Protein AF-A0A0B6Y299-F1 (afdb_monomer)

InterPro domains:
  IPR011333 SKP1/BTB/POZ domain superfamily [G3DSA:3.30.710.10] (1-92)

Sequence (118 aa):
QEYLYTGESPCLSGVDCLILIEVANRLCLPRLVNMVEASVITEMQANENKDEMLQDALFLLEPSELYNATHLTRFCEYILSINYYEVAKKHQSLFRALTQAKQDLIEKKRWPPLWYMK

Nearest PDB structures (foldseek):
  3qxl-assembly2_B  TM=4.365E-01  e=1.483E+00  Homo sapiens
  3qxl-assembly1_A  TM=3.789E-01  e=1.034E+00  Homo sapiens
  6axg-assembly6_K  TM=4.580E-01  e=4.860E+00  Homo sapiens
  6axg-assembly1_A  TM=3.990E-01  e=6.290E+00  Homo sapiens

Mean predicted aligned error: 7.37 Å

Foldseek 3Di:
DCCPPPVDQDPCPPPDLLVQLQVCVVVVNVVNLVVSLVVVLVVLVPDPDLVVSLVCLLVVLVSCVVSVSVSSNVSSLVSCQACVVCCVPPVVVSLVVDDPVSNVSSVVSHPPDPVVVD

Organism: NCBI:txid1028688

Radius of gyration: 15.92 Å; Cα contacts (8 Å, |Δi|>4): 102; chains: 1; bounding box: 42×23×44 Å

pLDDT: mean 81.26, std 8.72, range [46.59, 90.25]

Solvent-accessible surface area (backbone atoms only — not comparable to full-atom values): 6781 Å² total; per-residue (Å²): 125,61,46,91,80,69,71,47,81,62,84,64,82,91,54,63,63,67,61,51,33,41,52,25,56,76,68,69,35,67,70,58,34,55,50,53,38,50,50,53,51,50,53,49,67,66,46,85,51,63,72,56,42,51,50,51,31,62,65,44,38,60,58,26,53,76,50,69,33,64,68,47,28,53,50,29,51,50,54,49,9,57,42,34,66,58,43,61,70,76,38,40,70,64,57,66,69,46,58,67,73,54,49,56,50,38,63,73,57,32,40,81,45,80,81,71,76,113

Structure (mmCIF, N/CA/C/O backbone):
data_AF-A0A0B6Y299-F1
#
_entry.id   AF-A0A0B6Y299-F1
#
loop_
_atom_site.group_PDB
_atom_site.id
_atom_site.type_symbol
_atom_site.label_atom_id
_atom_site.label_alt_id
_atom_site.label_comp_id
_atom_site.label_asym_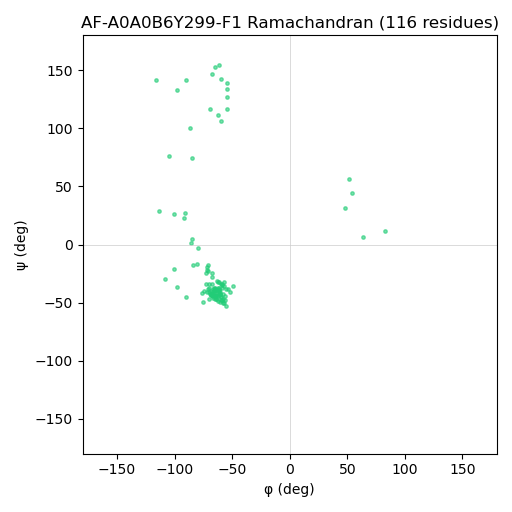id
_atom_site.label_entity_id
_atom_site.label_seq_id
_atom_site.pdbx_PDB_ins_code
_atom_site.Cartn_x
_atom_site.Cartn_y
_atom_site.Cartn_z
_atom_site.occupancy
_atom_site.B_iso_or_equiv
_atom_site.auth_seq_id
_atom_site.auth_comp_id
_atom_site.auth_asym_id
_atom_site.auth_atom_id
_atom_site.pdbx_PDB_model_num
ATOM 1 N N . GLN A 1 1 ? 20.370 8.974 -13.174 1.00 46.59 1 GLN A N 1
ATOM 2 C CA . GLN A 1 1 ? 21.208 8.408 -14.247 1.00 46.59 1 GLN A CA 1
ATOM 3 C C . GLN A 1 1 ? 21.296 6.898 -14.039 1.00 46.59 1 GLN A C 1
ATOM 5 O O . GLN A 1 1 ? 21.646 6.469 -12.955 1.00 46.59 1 GLN A O 1
ATOM 10 N N . GLU A 1 2 ? 20.845 6.148 -15.050 1.00 64.69 2 GLU A N 1
ATOM 11 C CA . GLU A 1 2 ? 21.216 4.770 -15.438 1.00 64.69 2 GLU A CA 1
ATOM 12 C C . GLU A 1 2 ? 21.202 3.597 -14.427 1.00 64.69 2 GLU A C 1
ATOM 14 O O . GLU A 1 2 ? 22.155 2.826 -14.366 1.00 64.69 2 GLU A O 1
ATOM 19 N N . TYR A 1 3 ? 20.059 3.330 -13.774 1.00 61.59 3 TYR A N 1
ATOM 20 C CA . TYR A 1 3 ? 19.818 2.064 -13.038 1.00 61.59 3 TYR A CA 1
ATOM 21 C C . TYR A 1 3 ? 20.152 0.802 -13.864 1.00 61.59 3 TYR A C 1
ATOM 23 O O . TYR A 1 3 ? 20.654 -0.182 -13.330 1.00 61.59 3 TYR A O 1
ATOM 31 N N . LEU A 1 4 ? 19.902 0.836 -15.179 1.00 63.06 4 LEU A N 1
ATOM 32 C CA . LEU A 1 4 ? 20.139 -0.293 -16.087 1.00 63.06 4 LEU A CA 1
ATOM 33 C C . LEU A 1 4 ? 21.622 -0.642 -16.270 1.00 63.06 4 LEU A C 1
ATOM 35 O O . LEU A 1 4 ? 21.926 -1.785 -16.599 1.00 63.06 4 LEU A O 1
ATOM 39 N N . TYR A 1 5 ? 22.527 0.316 -16.060 1.00 64.75 5 TYR A N 1
ATOM 40 C CA . TYR A 1 5 ? 23.958 0.120 -16.295 1.00 64.75 5 TYR A CA 1
ATOM 41 C C . TYR A 1 5 ? 24.766 0.039 -14.999 1.00 64.75 5 TYR A C 1
ATOM 43 O O . TYR A 1 5 ? 25.770 -0.667 -14.962 1.00 64.75 5 TYR A O 1
ATOM 51 N N . THR A 1 6 ? 24.327 0.704 -13.927 1.00 67.00 6 THR A N 1
ATOM 52 C CA . THR A 1 6 ? 25.031 0.690 -12.634 1.00 67.00 6 THR A CA 1
ATOM 53 C C . THR A 1 6 ? 24.410 -0.260 -11.615 1.00 67.00 6 THR A C 1
ATOM 55 O O . THR A 1 6 ? 25.082 -0.663 -10.670 1.00 67.00 6 THR A O 1
ATOM 58 N N . GLY A 1 7 ? 23.137 -0.638 -11.774 1.00 62.16 7 GLY A N 1
ATOM 59 C CA . GLY A 1 7 ? 22.399 -1.405 -10.765 1.00 62.16 7 GLY A CA 1
ATOM 60 C C . GLY A 1 7 ? 22.205 -0.661 -9.436 1.00 62.16 7 GLY A C 1
ATOM 61 O O . GLY A 1 7 ? 21.704 -1.252 -8.476 1.00 62.16 7 GLY A O 1
ATOM 62 N N . GLU A 1 8 ? 22.594 0.616 -9.371 1.00 60.88 8 GLU A N 1
ATOM 63 C CA . GLU A 1 8 ? 22.465 1.460 -8.188 1.00 60.88 8 GLU A CA 1
ATOM 64 C C . GLU A 1 8 ? 21.124 2.189 -8.190 1.00 60.88 8 GLU A C 1
ATOM 66 O O . GLU A 1 8 ? 20.630 2.628 -9.232 1.00 60.88 8 GLU A O 1
ATOM 71 N N . SER A 1 9 ? 20.518 2.308 -7.006 1.00 59.16 9 SER A N 1
ATOM 72 C CA . SER A 1 9 ? 19.279 3.062 -6.815 1.00 59.16 9 SER A CA 1
ATOM 73 C C . SER A 1 9 ? 19.445 4.490 -7.334 1.00 59.16 9 SER A C 1
ATOM 75 O O . SER A 1 9 ? 20.359 5.180 -6.873 1.00 59.16 9 SER A O 1
ATOM 77 N N . PRO A 1 10 ? 18.560 4.991 -8.214 1.00 63.25 10 PRO A N 1
ATOM 78 C CA . PRO A 1 10 ? 18.491 6.429 -8.419 1.00 63.25 10 PRO A CA 1
ATOM 79 C C . PRO A 1 10 ? 18.143 7.094 -7.081 1.00 63.25 10 PRO A C 1
ATOM 81 O O . PRO A 1 10 ? 17.347 6.549 -6.316 1.00 63.25 10 PRO A O 1
ATOM 84 N N . CYS A 1 11 ? 18.721 8.263 -6.792 1.00 59.66 11 CYS A N 1
ATOM 85 C CA . CYS A 1 11 ? 18.237 9.092 -5.692 1.00 59.66 11 CYS A CA 1
ATOM 86 C C . CYS A 1 11 ? 16.739 9.342 -5.908 1.00 59.66 11 CYS A C 1
ATOM 88 O O . CYS A 1 11 ? 16.353 9.936 -6.913 1.00 59.66 11 CYS A O 1
ATOM 90 N N . LEU A 1 12 ? 15.910 8.852 -4.985 1.00 65.19 12 LEU A N 1
ATOM 91 C CA . LEU A 1 12 ? 14.449 8.921 -5.076 1.00 65.19 12 LEU A CA 1
ATOM 92 C C . LEU A 1 12 ? 13.897 10.296 -4.660 1.00 65.19 12 LEU A C 1
ATOM 94 O O . LEU A 1 12 ? 12.701 10.542 -4.775 1.00 65.19 12 LEU A O 1
ATOM 98 N N . SER A 1 13 ? 14.767 11.216 -4.224 1.00 58.56 13 SER A N 1
ATOM 99 C CA . SER A 1 13 ? 14.378 12.554 -3.778 1.00 58.56 13 SER A CA 1
ATOM 100 C C . SER A 1 13 ? 13.725 13.351 -4.913 1.00 58.56 13 SER A C 1
ATOM 102 O O . SER A 1 13 ? 14.401 13.746 -5.866 1.00 58.56 13 SER A O 1
ATOM 104 N N . GLY A 1 14 ? 12.424 13.617 -4.788 1.00 61.44 14 GLY A N 1
ATOM 105 C CA . GLY A 1 14 ? 11.664 14.458 -5.720 1.00 61.44 14 GLY A CA 1
ATOM 106 C C . GLY A 1 14 ? 11.164 13.753 -6.984 1.00 61.44 14 GLY A C 1
ATOM 107 O O . GLY A 1 14 ? 10.724 14.432 -7.909 1.00 61.44 14 GLY A O 1
ATOM 108 N N . VAL A 1 15 ? 11.228 12.419 -7.048 1.00 70.25 15 VAL A N 1
ATOM 109 C CA . VAL A 1 15 ? 10.625 11.638 -8.138 1.00 70.25 15 VAL A CA 1
ATOM 110 C C . VAL A 1 15 ? 9.263 11.117 -7.686 1.00 70.25 15 VAL A C 1
ATOM 112 O O . VAL A 1 15 ? 9.153 10.541 -6.605 1.00 70.25 15 VAL A O 1
ATOM 115 N N . ASP A 1 16 ? 8.236 11.264 -8.526 1.00 78.81 16 ASP A N 1
ATOM 116 C CA . ASP A 1 16 ? 6.930 10.649 -8.280 1.00 78.81 16 ASP A CA 1
ATOM 117 C C . ASP A 1 16 ? 7.076 9.126 -8.193 1.00 78.81 16 ASP A C 1
ATOM 119 O O . ASP A 1 16 ? 7.268 8.429 -9.197 1.00 78.81 16 ASP A O 1
ATOM 123 N N . CYS A 1 17 ? 6.968 8.600 -6.973 1.00 80.81 17 CYS A N 1
ATOM 124 C CA . CYS A 1 17 ? 7.188 7.186 -6.681 1.00 80.81 17 CYS A CA 1
ATOM 125 C C . CYS A 1 17 ? 6.226 6.286 -7.468 1.00 80.81 17 CYS A C 1
ATOM 127 O O . CYS A 1 17 ? 6.616 5.217 -7.928 1.00 80.81 17 CYS A O 1
ATOM 129 N N . LEU A 1 18 ? 4.995 6.751 -7.699 1.00 81.56 18 LEU A N 1
ATOM 130 C CA . LEU A 1 18 ? 3.994 6.041 -8.496 1.00 81.56 18 LEU A CA 1
ATOM 131 C C . LEU A 1 18 ? 4.404 5.906 -9.968 1.00 81.56 18 LEU A C 1
ATOM 133 O O . LEU A 1 18 ? 4.310 4.816 -10.527 1.00 81.56 18 LEU A O 1
ATOM 137 N N . ILE A 1 19 ? 4.912 6.982 -10.579 1.00 83.56 19 ILE A N 1
ATOM 138 C CA . ILE A 1 19 ? 5.386 6.963 -11.973 1.00 83.56 19 ILE A CA 1
ATOM 139 C C . ILE A 1 19 ? 6.608 6.049 -12.089 1.00 83.56 19 ILE A C 1
ATOM 141 O O . ILE A 1 19 ? 6.738 5.280 -13.042 1.00 83.56 19 ILE A O 1
ATOM 145 N N . LEU A 1 20 ? 7.501 6.086 -11.097 1.00 83.56 20 LEU A N 1
ATOM 146 C CA . LEU A 1 20 ? 8.678 5.227 -11.087 1.00 83.56 20 LEU A CA 1
ATOM 147 C C . LEU A 1 20 ? 8.312 3.740 -10.961 1.00 83.56 20 LEU A C 1
ATOM 149 O O . LEU A 1 20 ? 8.880 2.920 -11.682 1.00 83.56 20 LEU A O 1
ATOM 153 N N . ILE A 1 21 ? 7.347 3.394 -10.101 1.00 85.69 21 ILE A N 1
ATOM 154 C CA . ILE A 1 21 ? 6.809 2.029 -9.982 1.00 85.69 21 ILE A CA 1
ATOM 155 C C . ILE A 1 21 ? 6.159 1.595 -11.300 1.00 85.69 21 ILE A C 1
ATOM 157 O O . ILE A 1 21 ? 6.414 0.486 -11.772 1.00 85.69 21 ILE A O 1
ATOM 161 N N . GLU A 1 22 ? 5.364 2.463 -11.930 1.00 85.81 22 GLU A N 1
ATOM 162 C CA . GLU A 1 22 ? 4.729 2.173 -13.216 1.00 85.81 22 GLU A CA 1
ATOM 163 C C . GLU A 1 22 ? 5.769 1.833 -14.294 1.00 85.81 22 GLU A C 1
ATOM 165 O O . GLU A 1 22 ? 5.667 0.802 -14.967 1.00 85.81 22 GLU A O 1
ATOM 170 N N . VAL A 1 23 ? 6.799 2.670 -14.446 1.00 85.44 23 VAL A N 1
ATOM 171 C CA . VAL A 1 23 ? 7.877 2.445 -15.417 1.00 85.44 23 VAL A CA 1
ATOM 172 C C . VAL A 1 23 ? 8.656 1.173 -15.081 1.00 85.44 23 VAL A C 1
ATOM 174 O O . VAL A 1 23 ? 8.924 0.367 -15.973 1.00 85.44 23 VAL A O 1
ATOM 177 N N . ALA A 1 24 ? 8.985 0.954 -13.807 1.00 85.06 24 ALA A N 1
ATOM 178 C CA . ALA A 1 24 ? 9.713 -0.230 -13.365 1.00 85.06 24 ALA A CA 1
ATOM 179 C C . ALA A 1 24 ? 8.941 -1.528 -13.658 1.00 85.06 24 ALA A C 1
ATOM 181 O O . ALA A 1 24 ? 9.540 -2.506 -14.109 1.00 85.06 24 ALA A O 1
ATOM 182 N N . ASN A 1 25 ? 7.618 -1.527 -13.487 1.00 86.12 25 ASN A N 1
ATOM 183 C CA . ASN A 1 25 ? 6.770 -2.658 -13.851 1.00 86.12 25 ASN A CA 1
ATOM 184 C C . ASN A 1 25 ? 6.700 -2.896 -15.353 1.00 86.12 25 ASN A C 1
ATOM 186 O O . ASN A 1 25 ? 6.810 -4.040 -15.787 1.00 86.12 25 ASN A O 1
ATOM 190 N N . ARG A 1 26 ? 6.556 -1.837 -16.158 1.00 87.19 26 ARG A N 1
ATOM 191 C CA . ARG A 1 26 ? 6.555 -1.955 -17.627 1.00 87.19 26 ARG A CA 1
ATOM 192 C C . ARG A 1 26 ? 7.877 -2.514 -18.159 1.00 87.19 26 ARG A C 1
ATOM 194 O O . ARG A 1 26 ? 7.880 -3.220 -19.161 1.00 87.19 26 ARG A O 1
ATOM 201 N N . LEU A 1 27 ? 8.985 -2.217 -17.481 1.00 84.94 27 LEU A N 1
ATOM 202 C CA . LEU A 1 27 ? 10.316 -2.744 -17.792 1.00 84.94 27 LEU A CA 1
ATOM 203 C C . LEU A 1 27 ? 10.600 -4.115 -17.149 1.00 84.94 27 LEU A C 1
ATOM 205 O O . LEU A 1 27 ? 11.695 -4.644 -17.327 1.00 84.94 27 LEU A O 1
ATOM 209 N N . CYS A 1 28 ? 9.644 -4.693 -16.412 1.00 85.50 28 CYS A N 1
ATOM 210 C CA . CYS A 1 28 ? 9.793 -5.958 -15.687 1.00 85.50 28 CYS A CA 1
ATOM 211 C C . CYS A 1 28 ? 11.010 -5.975 -14.739 1.00 85.50 28 CYS A C 1
ATOM 213 O O . CYS A 1 28 ? 11.750 -6.958 -14.683 1.00 85.50 28 CYS A O 1
ATOM 215 N N . LEU A 1 29 ? 11.221 -4.890 -13.982 1.00 85.56 29 LEU A N 1
ATOM 216 C CA . LEU A 1 29 ? 12.320 -4.732 -13.021 1.00 85.56 29 LEU A CA 1
ATOM 217 C C . LEU A 1 29 ? 11.816 -4.882 -11.570 1.00 85.56 29 LEU A C 1
ATOM 219 O O . LEU A 1 29 ? 11.708 -3.885 -10.851 1.00 85.56 29 LEU A O 1
ATOM 223 N N . PRO A 1 30 ? 11.545 -6.108 -11.078 1.00 82.94 30 PRO A N 1
ATOM 224 C CA . PRO A 1 30 ? 10.931 -6.318 -9.761 1.00 82.94 30 PRO A CA 1
ATOM 225 C C . PRO A 1 30 ? 11.804 -5.806 -8.611 1.00 82.94 30 PRO A C 1
ATOM 227 O O . PRO A 1 30 ? 11.304 -5.338 -7.593 1.00 82.94 30 PRO A O 1
ATOM 230 N N . ARG A 1 31 ? 13.131 -5.851 -8.777 1.00 83.25 31 ARG A N 1
ATOM 231 C CA . ARG A 1 31 ? 14.072 -5.348 -7.772 1.00 83.25 31 ARG A CA 1
ATOM 232 C C . ARG A 1 31 ? 13.959 -3.832 -7.596 1.00 83.25 31 ARG A C 1
ATOM 234 O O . ARG A 1 31 ? 14.055 -3.362 -6.468 1.00 83.25 31 ARG A O 1
ATOM 241 N N . LEU A 1 32 ? 13.733 -3.089 -8.681 1.00 82.94 32 LEU A N 1
ATOM 242 C CA . LEU A 1 32 ? 13.542 -1.642 -8.623 1.00 82.94 32 LEU A CA 1
ATOM 243 C C . LEU A 1 32 ? 12.217 -1.299 -7.937 1.00 82.94 32 LEU A C 1
ATOM 245 O O . LEU A 1 32 ? 12.209 -0.448 -7.056 1.00 82.94 32 LEU A O 1
ATOM 249 N N . VAL A 1 33 ? 11.137 -2.012 -8.273 1.00 86.25 33 VAL A N 1
ATOM 250 C CA . VAL A 1 33 ? 9.823 -1.844 -7.626 1.00 86.25 33 VAL A CA 1
ATOM 251 C C . VAL A 1 33 ? 9.942 -2.027 -6.114 1.00 86.25 33 VAL A C 1
ATOM 253 O O . VAL A 1 33 ? 9.613 -1.110 -5.370 1.00 86.25 33 VAL A O 1
ATOM 256 N N . ASN A 1 34 ? 10.524 -3.142 -5.663 1.00 86.56 34 ASN A N 1
ATOM 257 C CA . ASN A 1 34 ? 10.683 -3.427 -4.234 1.00 86.56 34 ASN A CA 1
ATOM 258 C C . ASN A 1 34 ? 11.495 -2.351 -3.498 1.00 86.56 34 ASN A C 1
ATOM 260 O O . ASN A 1 34 ? 11.213 -2.037 -2.345 1.00 86.56 34 ASN A O 1
ATOM 264 N N . MET A 1 35 ? 12.522 -1.796 -4.145 1.00 84.38 35 MET A N 1
ATOM 265 C CA . MET A 1 35 ? 13.342 -0.738 -3.553 1.00 84.38 35 MET A CA 1
ATOM 266 C C . MET A 1 35 ? 12.568 0.573 -3.409 1.00 84.38 35 MET A C 1
ATOM 268 O O . MET A 1 35 ? 12.674 1.227 -2.374 1.00 84.38 35 MET A O 1
ATOM 272 N N . VAL A 1 36 ? 11.783 0.947 -4.423 1.00 85.81 36 VAL A N 1
ATOM 273 C CA . VAL A 1 36 ? 10.948 2.154 -4.375 1.00 85.81 36 VAL A CA 1
ATOM 274 C C . VAL A 1 36 ? 9.846 1.993 -3.333 1.00 85.81 36 VAL A C 1
ATOM 276 O O . VAL A 1 36 ? 9.661 2.886 -2.514 1.00 85.81 36 VAL A O 1
ATOM 279 N N . GLU A 1 37 ? 9.177 0.837 -3.289 1.00 87.69 37 GLU A N 1
ATOM 280 C CA . GLU A 1 37 ? 8.191 0.527 -2.248 1.00 87.69 37 GLU A CA 1
ATOM 281 C C . GLU A 1 37 ? 8.797 0.635 -0.847 1.00 87.69 37 GLU A C 1
ATOM 283 O O . GLU A 1 37 ? 8.214 1.276 0.022 1.00 87.69 37 GLU A O 1
ATOM 288 N N . ALA A 1 38 ? 9.978 0.046 -0.629 1.00 87.06 38 ALA A N 1
ATOM 289 C CA . ALA A 1 38 ? 10.656 0.112 0.659 1.00 87.06 38 ALA A CA 1
ATOM 290 C C . ALA A 1 38 ? 10.980 1.558 1.053 1.00 87.06 38 ALA A C 1
ATOM 292 O O . ALA A 1 38 ? 10.737 1.933 2.196 1.00 87.06 38 ALA A O 1
ATOM 293 N N . SER A 1 39 ? 11.463 2.375 0.112 1.00 85.62 39 SER A N 1
ATOM 294 C CA . SER A 1 39 ? 11.743 3.792 0.360 1.00 85.62 39 SER A CA 1
ATOM 295 C C . SER A 1 39 ? 10.486 4.555 0.775 1.00 85.62 39 SER A C 1
ATOM 297 O O . SER A 1 39 ? 10.493 5.214 1.812 1.00 85.62 39 SER A O 1
ATOM 299 N N . VAL A 1 40 ? 9.387 4.407 0.027 1.00 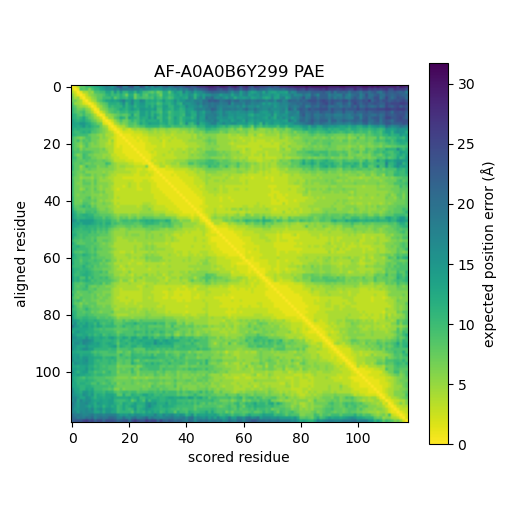86.88 40 VAL A N 1
ATOM 300 C CA . VAL A 1 40 ? 8.108 5.067 0.342 1.00 86.88 40 VAL A CA 1
ATOM 301 C C . VAL A 1 40 ? 7.606 4.642 1.718 1.00 86.88 40 VAL A C 1
ATOM 303 O O . VAL A 1 40 ? 7.222 5.480 2.527 1.00 86.88 40 VAL A O 1
ATOM 306 N N . ILE A 1 41 ? 7.658 3.343 2.021 1.00 89.19 41 ILE A N 1
ATOM 307 C CA . ILE A 1 41 ? 7.265 2.820 3.332 1.00 89.19 41 ILE A CA 1
ATOM 308 C C . ILE A 1 41 ? 8.124 3.447 4.436 1.00 89.19 41 ILE A C 1
ATOM 310 O O . ILE A 1 41 ? 7.579 3.882 5.448 1.00 89.19 41 ILE A O 1
ATOM 314 N N . THR A 1 42 ? 9.444 3.532 4.250 1.00 88.00 42 THR A N 1
ATOM 315 C CA . THR A 1 42 ? 10.331 4.140 5.251 1.00 88.00 42 THR A CA 1
ATOM 316 C C . THR A 1 42 ? 10.071 5.630 5.443 1.00 88.00 42 THR A C 1
ATOM 318 O O . THR A 1 42 ? 10.095 6.087 6.580 1.00 88.00 42 THR A O 1
ATOM 321 N N . GLU A 1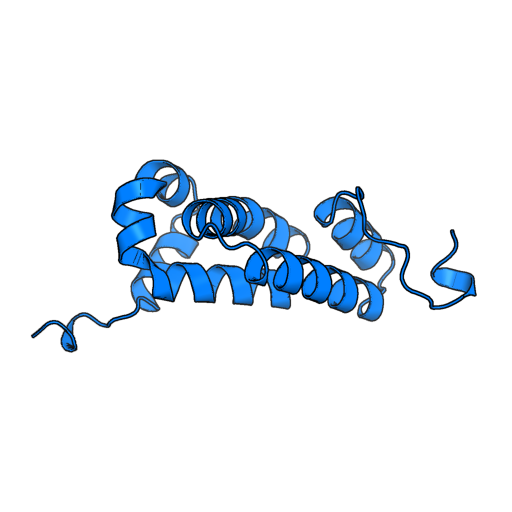 43 ? 9.760 6.376 4.381 1.00 85.56 43 GLU A N 1
ATOM 322 C CA . GLU A 1 43 ? 9.403 7.797 4.479 1.00 85.56 43 GLU A CA 1
ATOM 323 C C . GLU A 1 43 ? 8.071 7.988 5.210 1.00 85.56 43 GLU A C 1
ATOM 325 O O . GLU A 1 43 ? 7.984 8.795 6.133 1.00 85.56 43 GLU A O 1
ATOM 330 N N . MET A 1 44 ? 7.058 7.178 4.886 1.00 84.00 44 MET A N 1
ATOM 331 C CA . MET A 1 44 ? 5.774 7.197 5.592 1.00 84.00 44 MET A CA 1
ATOM 332 C C . MET A 1 44 ? 5.921 6.829 7.074 1.00 84.00 44 MET A C 1
ATOM 334 O O . MET A 1 44 ? 5.233 7.398 7.914 1.00 84.00 44 MET A O 1
ATOM 338 N N . GLN A 1 45 ? 6.802 5.882 7.411 1.00 85.44 45 GLN A N 1
ATOM 339 C CA . GLN A 1 45 ? 7.082 5.503 8.802 1.00 85.44 45 GLN A CA 1
ATOM 340 C C . GLN A 1 45 ? 7.894 6.553 9.558 1.00 85.44 45 GLN A C 1
ATOM 342 O O . GLN A 1 45 ? 7.722 6.694 10.766 1.00 85.44 45 GLN A O 1
ATOM 347 N N . ALA A 1 46 ? 8.800 7.245 8.867 1.00 85.81 46 ALA A N 1
ATOM 348 C CA . ALA A 1 46 ? 9.585 8.330 9.438 1.00 85.81 46 ALA A CA 1
ATOM 349 C C . ALA A 1 46 ? 8.738 9.584 9.685 1.00 85.81 46 ALA A C 1
ATOM 351 O O . ALA A 1 46 ? 9.138 10.438 10.475 1.00 85.81 46 ALA A O 1
ATOM 352 N N . ASN A 1 47 ? 7.581 9.697 9.029 1.00 82.56 47 ASN A N 1
ATOM 353 C CA . ASN A 1 47 ? 6.700 10.835 9.204 1.00 82.56 47 ASN A CA 1
ATOM 354 C C . ASN A 1 47 ? 6.064 10.811 10.608 1.00 82.56 47 ASN A C 1
ATOM 356 O O . ASN A 1 47 ? 5.329 9.892 10.971 1.00 82.56 47 ASN A O 1
ATOM 360 N N . GLU A 1 48 ? 6.356 11.826 11.425 1.00 79.44 48 GLU A N 1
ATOM 361 C CA . GLU A 1 48 ? 5.867 11.902 12.811 1.00 79.44 48 GLU A CA 1
ATOM 362 C C . GLU A 1 48 ? 4.355 12.183 12.875 1.00 79.44 48 GLU A C 1
ATOM 364 O O . GLU A 1 48 ? 3.683 11.851 13.860 1.00 79.44 48 GLU A O 1
ATOM 369 N N . ASN A 1 49 ? 3.799 12.775 11.813 1.00 85.38 49 ASN A N 1
ATOM 370 C CA . ASN A 1 49 ? 2.397 13.150 11.748 1.00 85.38 49 ASN A CA 1
ATOM 371 C C . ASN A 1 49 ? 1.521 11.985 11.259 1.00 85.38 49 ASN A C 1
ATOM 373 O O . ASN A 1 49 ? 1.382 11.719 10.065 1.00 85.38 49 ASN A O 1
ATOM 377 N N . LYS A 1 50 ? 0.871 11.300 12.206 1.00 82.44 50 LYS A N 1
ATOM 378 C CA . LYS A 1 50 ? -0.007 10.153 11.917 1.00 82.44 50 LYS A CA 1
ATOM 379 C C . LYS A 1 50 ? -1.169 10.499 10.985 1.00 82.44 50 LYS A C 1
ATOM 381 O O . LYS A 1 50 ? -1.569 9.653 10.194 1.00 82.44 50 LYS A O 1
ATOM 386 N N . ASP A 1 51 ? -1.719 11.710 11.075 1.00 84.75 51 ASP A N 1
ATOM 387 C CA . ASP A 1 51 ? -2.861 12.111 10.242 1.00 84.75 51 ASP A CA 1
ATOM 388 C C . ASP A 1 51 ? -2.447 12.292 8.768 1.00 84.75 51 ASP A C 1
ATOM 390 O O . ASP A 1 51 ? -3.228 11.978 7.871 1.00 84.75 51 ASP A O 1
ATOM 394 N N . GLU A 1 52 ? -1.221 12.753 8.502 1.00 85.69 52 GLU A N 1
ATOM 395 C CA . GLU A 1 52 ? -0.662 12.826 7.141 1.00 85.69 52 GLU A CA 1
ATOM 396 C C . GLU A 1 52 ? -0.383 11.425 6.599 1.00 85.69 52 GLU A C 1
ATOM 398 O O . GLU A 1 52 ? -0.862 11.069 5.528 1.00 85.69 52 GLU A O 1
ATOM 403 N N . MET A 1 53 ? 0.258 10.573 7.403 1.00 86.69 53 MET A N 1
ATOM 404 C CA . MET A 1 53 ? 0.524 9.177 7.050 1.00 86.69 53 MET A CA 1
ATOM 405 C C . MET A 1 53 ? -0.755 8.401 6.683 1.00 86.69 53 MET A C 1
ATOM 407 O O . MET A 1 53 ? -0.743 7.577 5.767 1.00 86.69 53 MET A O 1
ATOM 411 N N . LEU A 1 54 ? -1.872 8.646 7.381 1.00 86.75 54 LEU A N 1
ATOM 412 C CA . LEU A 1 54 ? -3.164 8.025 7.067 1.00 8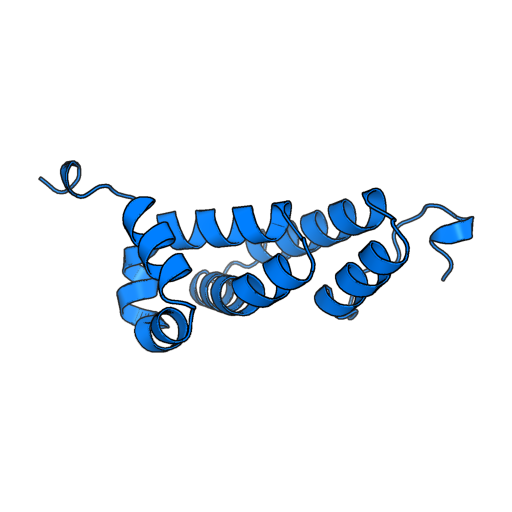6.75 54 LEU A CA 1
ATOM 413 C C . LEU A 1 54 ? -3.779 8.567 5.774 1.00 86.75 54 LEU A C 1
ATOM 415 O O . LEU A 1 54 ? -4.363 7.791 5.017 1.00 86.75 54 LEU A O 1
ATOM 419 N N . GLN A 1 55 ? -3.654 9.867 5.509 1.00 86.75 55 GLN A N 1
ATOM 420 C CA . GLN A 1 55 ? -4.108 10.462 4.250 1.00 86.75 55 GLN A CA 1
ATOM 421 C C . GLN A 1 55 ? -3.315 9.919 3.065 1.00 86.75 55 GLN A C 1
ATOM 423 O O . GLN A 1 55 ? -3.919 9.469 2.090 1.00 86.75 55 GLN A O 1
ATOM 428 N N . ASP A 1 56 ? -1.990 9.873 3.191 1.00 86.69 56 ASP A N 1
ATOM 429 C CA . ASP A 1 56 ? -1.103 9.312 2.179 1.00 86.69 56 ASP A CA 1
ATOM 430 C C . ASP A 1 56 ? -1.429 7.834 1.941 1.00 86.69 56 ASP A C 1
ATOM 432 O O . ASP A 1 56 ? -1.549 7.401 0.797 1.00 86.69 56 ASP A O 1
ATOM 436 N N . ALA A 1 57 ? -1.678 7.056 3.002 1.00 87.75 57 ALA A N 1
ATOM 437 C CA . ALA A 1 57 ? -2.072 5.655 2.873 1.00 87.75 57 ALA A CA 1
ATOM 438 C C . ALA A 1 57 ? -3.404 5.481 2.123 1.00 87.75 57 ALA A C 1
ATOM 440 O O . ALA A 1 57 ? -3.524 4.558 1.321 1.00 87.75 57 ALA A O 1
ATOM 441 N N . LEU A 1 58 ? -4.396 6.349 2.358 1.00 86.50 58 LEU A N 1
ATOM 442 C CA . LEU A 1 58 ? -5.673 6.320 1.633 1.00 86.50 58 LEU A CA 1
ATOM 443 C C . LEU A 1 58 ? -5.493 6.694 0.158 1.00 86.50 58 LEU A C 1
ATOM 445 O O . LEU A 1 58 ? -6.059 6.028 -0.707 1.00 86.50 58 LEU A O 1
ATOM 449 N N . PHE A 1 59 ? -4.693 7.722 -0.131 1.00 86.19 59 PHE A N 1
ATOM 450 C CA . PHE A 1 59 ? -4.452 8.192 -1.495 1.00 86.19 59 PHE A CA 1
ATOM 451 C C . PHE A 1 59 ? -3.612 7.203 -2.314 1.00 86.19 59 PHE A C 1
ATOM 453 O O . PHE A 1 59 ? -3.873 6.998 -3.496 1.00 86.19 59 PHE A O 1
ATOM 460 N N . LEU A 1 60 ? -2.632 6.549 -1.686 1.00 86.19 60 LEU A N 1
ATOM 461 C CA . LEU A 1 60 ? -1.735 5.597 -2.341 1.00 86.19 60 LEU A CA 1
ATOM 462 C C . LEU A 1 60 ? -2.350 4.200 -2.513 1.00 86.19 60 LEU A C 1
ATOM 464 O O . LEU A 1 60 ? -1.852 3.418 -3.325 1.00 86.19 60 LEU A O 1
ATOM 468 N N . LEU A 1 61 ? -3.431 3.856 -1.806 1.00 86.81 61 LEU A N 1
ATOM 469 C CA . LEU A 1 61 ? -3.994 2.499 -1.812 1.00 86.81 61 LEU A CA 1
ATOM 470 C C . LEU A 1 61 ? -4.542 2.058 -3.181 1.00 86.81 61 LEU A C 1
ATOM 472 O O . LEU A 1 61 ? -4.399 0.900 -3.560 1.00 86.81 61 LEU A O 1
ATOM 476 N N . GLU A 1 62 ? -5.212 2.941 -3.918 1.00 85.88 62 GLU A N 1
ATOM 477 C CA . GLU A 1 62 ? -5.718 2.644 -5.267 1.00 85.88 62 GLU A CA 1
ATOM 478 C C . GLU A 1 62 ? -4.628 2.628 -6.347 1.00 85.88 62 GLU A C 1
ATOM 480 O O . GLU A 1 62 ? -4.543 1.630 -7.068 1.00 85.88 62 GLU A O 1
ATOM 485 N N . PRO A 1 63 ? -3.750 3.643 -6.454 1.00 84.69 63 PRO A N 1
ATOM 486 C CA . PRO A 1 63 ? -2.691 3.620 -7.454 1.00 84.69 63 PRO A CA 1
ATOM 487 C C . PRO A 1 63 ? -1.645 2.533 -7.177 1.00 84.69 63 PRO A C 1
ATOM 489 O O . PRO A 1 63 ? -1.149 1.934 -8.127 1.00 84.69 63 PRO A O 1
ATOM 492 N N . SER A 1 64 ? -1.332 2.214 -5.914 1.00 85.88 64 SER A N 1
ATOM 493 C CA . SER A 1 64 ? -0.406 1.110 -5.603 1.00 85.88 64 SER A CA 1
ATOM 494 C C . SER A 1 64 ? -0.918 -0.234 -6.124 1.00 85.88 64 SER A C 1
ATOM 496 O O . SER A 1 64 ? -0.150 -0.993 -6.709 1.00 85.88 64 SER A O 1
ATOM 498 N N . GLU A 1 65 ? -2.217 -0.507 -5.998 1.00 86.12 65 GLU A N 1
ATOM 499 C CA . GLU A 1 65 ? -2.812 -1.740 -6.518 1.00 86.12 65 GLU A CA 1
ATOM 500 C C . GLU A 1 65 ? -2.844 -1.758 -8.052 1.00 86.12 65 GLU A C 1
ATOM 502 O O . GLU A 1 65 ? -2.515 -2.775 -8.663 1.00 86.12 65 GLU A O 1
ATOM 507 N N . LEU A 1 66 ? -3.165 -0.621 -8.683 1.00 86.19 66 LEU A N 1
ATOM 508 C CA . LEU A 1 66 ? -3.153 -0.480 -10.142 1.00 86.19 66 LEU A CA 1
ATOM 509 C C . LEU A 1 66 ? -1.768 -0.787 -10.725 1.00 86.19 66 LEU A C 1
ATOM 511 O O . LEU A 1 66 ? -1.645 -1.486 -11.731 1.00 86.19 66 LEU A O 1
ATOM 515 N N . TYR A 1 67 ? -0.722 -0.288 -10.069 1.00 85.44 67 TYR A N 1
ATOM 516 C CA . TYR A 1 67 ? 0.661 -0.549 -10.436 1.00 85.44 67 TYR A CA 1
ATOM 517 C C . TYR A 1 67 ? 1.228 -1.777 -9.723 1.00 85.44 67 TYR A C 1
ATOM 519 O O . TYR A 1 67 ? 2.429 -1.832 -9.512 1.00 85.44 67 TYR A O 1
ATOM 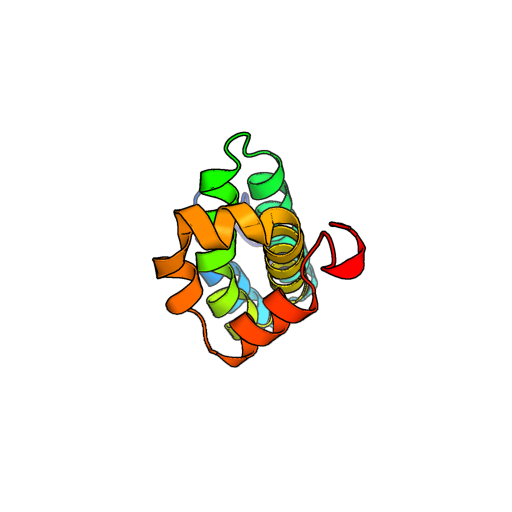527 N N . ASN A 1 68 ? 0.416 -2.760 -9.326 1.00 82.88 68 ASN A N 1
ATOM 528 C CA . ASN A 1 68 ? 0.878 -4.049 -8.796 1.00 82.88 68 ASN A CA 1
ATOM 529 C C . ASN A 1 68 ? 1.972 -3.951 -7.697 1.00 82.88 68 ASN A C 1
ATOM 531 O O .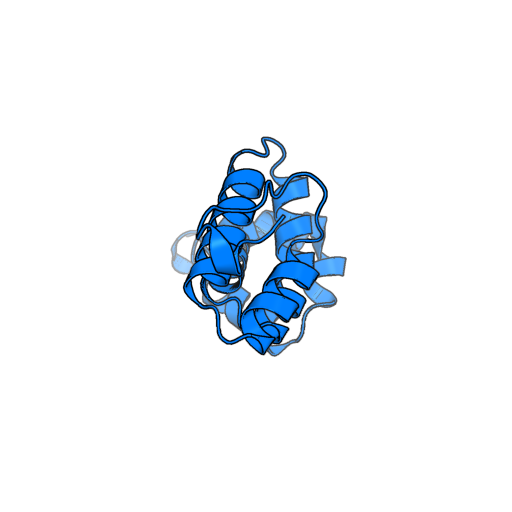 ASN A 1 68 ? 2.838 -4.821 -7.582 1.00 82.88 68 ASN A O 1
ATOM 535 N N . ALA A 1 69 ? 1.950 -2.878 -6.903 1.00 87.31 69 ALA A N 1
ATOM 536 C CA . ALA A 1 69 ? 2.900 -2.585 -5.837 1.00 87.31 69 ALA A CA 1
ATOM 537 C C . ALA A 1 69 ? 2.455 -3.294 -4.554 1.00 87.31 69 ALA A C 1
ATOM 539 O O . ALA A 1 69 ? 1.892 -2.706 -3.626 1.00 87.31 69 ALA A O 1
ATOM 540 N N . THR A 1 70 ? 2.662 -4.611 -4.532 1.00 86.06 70 THR A N 1
ATOM 541 C CA . THR A 1 70 ? 2.094 -5.487 -3.504 1.00 86.06 70 THR A CA 1
ATOM 542 C C . THR A 1 70 ? 2.566 -5.183 -2.083 1.00 86.06 70 THR A C 1
ATOM 544 O O . THR A 1 70 ? 1.791 -5.386 -1.143 1.00 86.06 70 THR A O 1
ATOM 547 N N . HIS A 1 71 ? 3.802 -4.713 -1.883 1.00 87.75 71 HIS A N 1
ATOM 548 C CA . HIS A 1 71 ? 4.285 -4.407 -0.536 1.00 87.75 71 HIS A CA 1
ATOM 549 C C . HIS A 1 71 ? 3.688 -3.097 -0.039 1.00 87.75 71 HIS A C 1
ATOM 551 O O . HIS A 1 71 ? 3.236 -3.038 1.106 1.00 87.75 71 HIS A O 1
ATOM 557 N N . LEU A 1 72 ? 3.619 -2.086 -0.910 1.00 89.00 72 LEU A N 1
ATOM 558 C CA . LEU A 1 72 ? 3.031 -0.796 -0.567 1.00 89.00 72 LEU A CA 1
ATOM 559 C C . LEU A 1 72 ? 1.533 -0.939 -0.268 1.00 89.00 72 LEU A C 1
ATOM 561 O O . LEU A 1 72 ? 1.081 -0.496 0.784 1.00 89.00 72 LEU A O 1
ATOM 565 N N . THR A 1 73 ? 0.777 -1.649 -1.113 1.00 89.19 73 THR A N 1
ATOM 566 C CA . THR A 1 73 ? -0.657 -1.894 -0.883 1.00 89.19 73 THR A CA 1
ATOM 567 C C . THR A 1 73 ? -0.898 -2.609 0.448 1.00 89.19 73 THR A C 1
ATOM 569 O O . THR A 1 73 ? -1.727 -2.169 1.245 1.00 89.19 73 THR A O 1
ATOM 572 N N . ARG A 1 74 ? -0.136 -3.673 0.748 1.00 89.88 74 ARG A N 1
ATOM 573 C CA . ARG A 1 74 ? -0.248 -4.396 2.030 1.00 89.88 74 ARG A CA 1
ATOM 574 C C . ARG A 1 74 ? 0.069 -3.509 3.228 1.00 89.88 74 ARG A C 1
ATOM 576 O O . ARG A 1 74 ? -0.583 -3.632 4.265 1.00 89.88 74 ARG A O 1
ATOM 583 N N . PHE A 1 75 ? 1.064 -2.639 3.100 1.00 90.25 75 PHE A N 1
ATOM 584 C CA . PHE A 1 75 ? 1.437 -1.706 4.152 1.00 90.25 75 PHE A CA 1
ATOM 585 C C . PHE A 1 75 ? 0.333 -0.670 4.411 1.00 90.25 75 PHE A C 1
ATOM 587 O O . PHE A 1 75 ? -0.064 -0.481 5.563 1.00 90.25 75 PHE A O 1
ATOM 594 N N . CYS A 1 76 ? -0.231 -0.077 3.355 1.00 89.69 76 CYS A N 1
ATOM 595 C CA . CYS A 1 76 ? -1.368 0.837 3.460 1.00 89.69 76 CYS A CA 1
ATOM 596 C C . CYS A 1 76 ? -2.577 0.149 4.118 1.00 89.69 76 CYS A C 1
ATOM 598 O O . CYS A 1 76 ? -3.130 0.678 5.081 1.00 89.69 76 CYS A O 1
ATOM 600 N N . GLU A 1 77 ? -2.946 -1.063 3.683 1.00 89.00 77 GLU A N 1
ATOM 601 C CA . GLU A 1 77 ? -4.025 -1.841 4.313 1.00 89.00 77 GLU A CA 1
ATOM 602 C C . GLU A 1 77 ? -3.789 -2.061 5.812 1.00 89.00 77 GLU A C 1
ATOM 604 O O . GLU A 1 77 ? -4.710 -1.918 6.619 1.00 89.00 77 GLU A O 1
ATOM 609 N N . TYR A 1 78 ? -2.561 -2.418 6.191 1.00 89.94 78 TYR A N 1
ATOM 610 C CA . TYR A 1 78 ? -2.190 -2.697 7.574 1.00 89.94 78 TYR A CA 1
ATOM 611 C C . TYR A 1 78 ? -2.353 -1.465 8.471 1.00 89.94 78 TYR A C 1
ATOM 613 O O . TYR A 1 78 ? -3.004 -1.540 9.516 1.00 89.94 78 TYR A O 1
ATOM 621 N N . ILE A 1 79 ? -1.828 -0.313 8.048 1.00 88.44 79 ILE A N 1
ATOM 622 C CA . ILE A 1 79 ? -1.920 0.932 8.822 1.00 88.44 79 ILE A CA 1
ATOM 623 C C . ILE A 1 79 ? -3.369 1.385 8.973 1.00 88.44 79 ILE A C 1
ATOM 625 O O . ILE A 1 79 ? -3.773 1.781 10.071 1.00 88.44 79 ILE A O 1
ATOM 629 N N . LEU A 1 80 ? -4.151 1.312 7.893 1.00 87.75 80 LEU A N 1
ATOM 630 C CA . LEU A 1 80 ? -5.563 1.693 7.905 1.00 87.75 80 LEU A CA 1
ATOM 631 C C . LEU A 1 80 ? -6.383 0.771 8.811 1.00 87.75 80 LEU A C 1
ATOM 633 O O . LEU A 1 80 ? -7.250 1.239 9.545 1.00 87.75 80 LEU A O 1
ATOM 637 N N . SER A 1 81 ? -6.072 -0.526 8.813 1.00 87.38 81 SER A N 1
ATOM 638 C CA . SER A 1 81 ? -6.743 -1.514 9.665 1.00 87.38 81 SER A CA 1
ATOM 639 C C . SER A 1 81 ? -6.461 -1.286 11.153 1.00 87.38 81 SER A C 1
ATOM 641 O O . SER A 1 81 ? -7.366 -1.426 11.978 1.00 87.38 81 SER A O 1
ATOM 643 N N . ILE A 1 82 ? -5.228 -0.905 11.507 1.00 87.44 82 ILE A N 1
ATOM 644 C CA . ILE A 1 82 ? -4.835 -0.610 12.895 1.00 87.44 82 ILE A CA 1
ATOM 645 C C . ILE A 1 82 ? -5.432 0.699 13.395 1.00 87.44 82 ILE A C 1
ATOM 647 O O . ILE A 1 82 ? -5.881 0.781 14.536 1.00 87.44 82 ILE A O 1
ATOM 651 N N . ASN A 1 83 ? -5.451 1.722 12.545 1.00 85.06 83 ASN A N 1
ATOM 652 C CA . ASN A 1 83 ? -5.909 3.062 12.907 1.00 85.06 83 ASN A CA 1
ATOM 653 C C . ASN A 1 83 ? -7.342 3.335 12.437 1.00 85.06 83 ASN A C 1
ATOM 655 O O . ASN A 1 83 ? -7.728 4.488 12.241 1.00 85.06 83 ASN A O 1
ATOM 659 N N . TYR A 1 84 ? -8.154 2.285 12.284 1.00 83.56 84 TYR A N 1
ATOM 660 C CA . TYR A 1 84 ? -9.490 2.378 11.696 1.00 83.56 84 TYR A CA 1
ATOM 661 C C . TYR A 1 84 ? -10.377 3.431 12.368 1.00 83.56 84 TYR A C 1
ATOM 663 O O . TYR A 1 84 ? -11.135 4.122 11.698 1.00 83.56 84 TYR A O 1
ATOM 671 N N . TYR A 1 85 ? -10.292 3.577 13.694 1.00 82.44 85 TYR A N 1
ATOM 672 C CA . TYR A 1 85 ? -11.110 4.551 14.419 1.00 82.44 85 TYR A CA 1
ATOM 673 C C . TYR A 1 85 ? -10.805 5.999 14.009 1.00 82.44 85 TYR A C 1
ATOM 675 O O . TYR A 1 85 ? -11.729 6.779 13.781 1.00 82.44 85 TYR A O 1
ATOM 683 N N . GLU A 1 86 ? -9.525 6.343 13.866 1.00 82.69 86 GLU A N 1
ATOM 684 C CA . GLU A 1 86 ? -9.099 7.673 13.420 1.00 82.69 86 GLU A CA 1
ATOM 685 C C . GLU A 1 86 ? -9.490 7.904 11.959 1.00 82.69 86 GLU A C 1
ATOM 687 O O . GLU A 1 86 ? -10.058 8.945 11.629 1.00 82.69 86 GLU A O 1
ATOM 692 N N . VAL A 1 87 ? -9.297 6.899 11.100 1.00 82.31 87 VAL A N 1
ATOM 693 C CA . VAL A 1 87 ? -9.707 6.952 9.688 1.00 82.31 87 VAL A CA 1
ATOM 694 C C . VAL A 1 87 ? -11.216 7.173 9.560 1.00 82.31 87 VAL A C 1
ATOM 696 O O . VAL A 1 87 ? -11.650 8.075 8.846 1.00 82.31 87 VAL A O 1
ATOM 699 N N . ALA A 1 88 ? -12.026 6.411 10.297 1.00 79.44 88 ALA A N 1
ATOM 700 C CA . ALA A 1 88 ? -13.483 6.503 10.254 1.00 79.44 88 ALA A CA 1
ATOM 701 C C . ALA A 1 88 ? -14.023 7.822 10.830 1.00 79.44 88 ALA A C 1
ATOM 703 O O . ALA A 1 88 ? -15.097 8.265 10.424 1.00 79.44 88 ALA A O 1
ATOM 704 N N . LYS A 1 89 ? -13.304 8.448 11.772 1.00 81.56 89 LYS A N 1
ATOM 705 C CA . LYS A 1 89 ? -13.726 9.690 12.434 1.00 81.56 89 LYS A CA 1
ATOM 706 C C . LYS A 1 89 ? -13.245 10.950 11.711 1.00 81.56 89 LYS A C 1
ATOM 708 O O . LYS A 1 89 ? -14.024 11.887 11.565 1.00 81.56 89 LYS A O 1
ATOM 713 N N . LYS A 1 90 ? -11.977 10.994 11.294 1.00 82.38 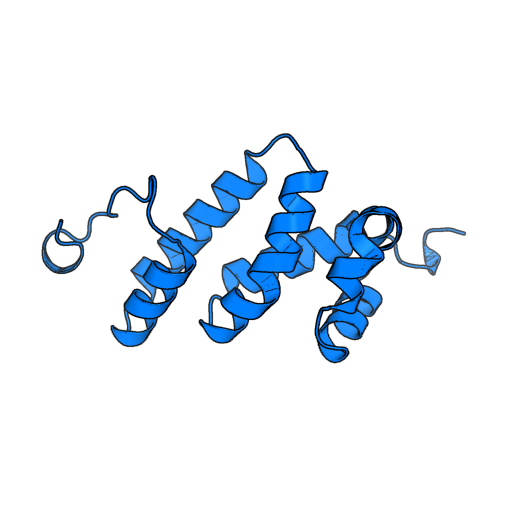90 LYS A N 1
ATOM 714 C CA . LYS A 1 90 ? -11.339 12.180 10.697 1.00 82.38 90 LYS A CA 1
ATOM 715 C C . LYS A 1 90 ? -11.312 12.146 9.171 1.00 82.38 90 LYS A C 1
ATOM 717 O O . LYS A 1 90 ? -11.503 13.178 8.539 1.00 82.38 90 LYS A O 1
ATOM 722 N N . HIS A 1 91 ? -11.122 10.969 8.578 1.00 79.81 91 HIS A N 1
ATOM 723 C CA . HIS A 1 91 ? -10.936 10.795 7.132 1.00 79.81 91 HIS A CA 1
ATOM 724 C C . HIS A 1 91 ? -12.098 10.043 6.473 1.00 79.81 91 HIS A C 1
ATOM 726 O O . HIS A 1 91 ? -11.926 9.393 5.443 1.00 79.81 91 HIS A O 1
ATOM 732 N N . GLN A 1 92 ? -13.306 10.159 7.035 1.00 79.56 92 GLN A N 1
ATOM 733 C CA . GLN A 1 92 ? -14.493 9.449 6.552 1.00 79.56 92 GLN A CA 1
ATOM 734 C C . GLN A 1 92 ? -14.807 9.742 5.077 1.00 79.56 92 GLN A C 1
ATOM 736 O O . GLN A 1 92 ? -15.261 8.855 4.358 1.00 79.56 92 GLN A O 1
ATOM 741 N N . SER A 1 93 ? -14.570 10.974 4.619 1.00 81.81 93 SER A N 1
ATOM 742 C CA . SER A 1 93 ? -14.768 11.376 3.222 1.00 81.81 93 SER A CA 1
ATOM 743 C C . SER A 1 93 ? -13.841 10.618 2.271 1.00 81.81 93 SER A C 1
ATOM 745 O O . SER A 1 93 ? -14.308 10.070 1.278 1.00 81.81 93 SER A O 1
ATOM 747 N N . LEU A 1 94 ? -12.552 10.537 2.609 1.00 80.12 94 LEU A N 1
ATOM 748 C CA . LEU A 1 94 ? -11.540 9.813 1.838 1.00 80.12 94 LEU A CA 1
ATOM 749 C C . LEU A 1 94 ? -11.775 8.300 1.890 1.00 80.12 94 LEU A C 1
ATOM 751 O O . LEU A 1 94 ? -11.683 7.625 0.873 1.00 80.12 94 LEU A O 1
ATOM 755 N N . PHE A 1 95 ? -12.162 7.770 3.051 1.00 81.62 95 PHE A N 1
ATOM 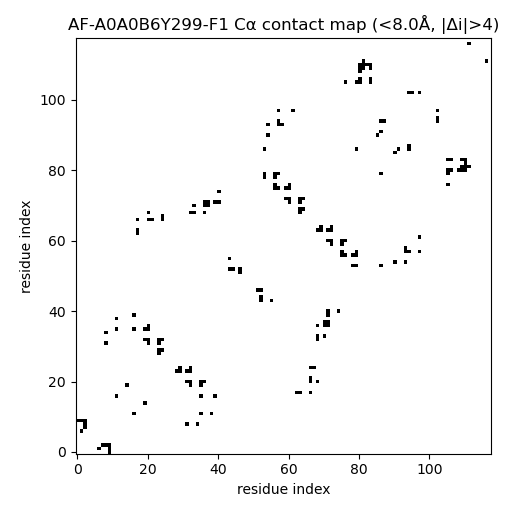756 C CA . PHE A 1 95 ? -12.496 6.354 3.192 1.00 81.62 95 PHE A CA 1
ATOM 757 C C . PHE A 1 95 ? -13.713 5.956 2.346 1.00 81.62 95 PHE A C 1
ATOM 759 O O . PHE A 1 95 ? -13.711 4.901 1.724 1.00 81.62 95 PHE A O 1
ATOM 766 N N . ARG A 1 96 ? -14.735 6.818 2.268 1.00 81.62 96 ARG A N 1
ATOM 767 C CA . ARG A 1 96 ? -15.907 6.595 1.405 1.00 81.62 96 ARG A CA 1
ATOM 768 C C . ARG A 1 96 ? -15.615 6.755 -0.084 1.00 81.62 96 ARG A C 1
ATOM 770 O O . ARG A 1 96 ? -16.391 6.248 -0.888 1.00 81.62 96 ARG A O 1
ATOM 777 N N . ALA A 1 97 ? -14.551 7.471 -0.445 1.00 84.75 97 ALA A N 1
ATOM 778 C CA . ALA A 1 97 ? -14.113 7.585 -1.832 1.00 84.75 97 ALA A CA 1
ATOM 779 C C . ALA A 1 97 ? -13.476 6.283 -2.344 1.00 84.75 97 ALA A C 1
ATOM 781 O O . ALA A 1 97 ? -13.514 6.033 -3.544 1.00 84.75 97 ALA A O 1
ATOM 782 N N . LEU A 1 98 ? -12.943 5.442 -1.446 1.00 82.56 98 LEU A N 1
ATOM 783 C CA . LEU A 1 98 ? -12.415 4.128 -1.808 1.00 82.56 98 LEU A CA 1
ATOM 784 C C . LEU A 1 98 ? -13.515 3.200 -2.327 1.00 82.56 98 LEU A C 1
ATOM 786 O O . LEU A 1 98 ? -14.668 3.251 -1.897 1.00 82.56 98 LEU A O 1
ATOM 790 N N . THR A 1 99 ? -13.125 2.256 -3.179 1.00 83.44 99 THR A N 1
ATOM 791 C CA . THR A 1 99 ? -14.010 1.184 -3.660 1.00 83.44 99 THR A CA 1
ATOM 792 C C . THR A 1 99 ? -14.651 0.384 -2.508 1.00 83.44 99 THR A C 1
ATOM 794 O O . THR A 1 99 ? -13.968 0.006 -1.555 1.00 83.44 99 THR A O 1
ATOM 797 N N . GLN A 1 100 ? -15.942 0.032 -2.622 1.00 82.12 100 GLN A N 1
ATOM 798 C CA . GLN A 1 100 ? -16.696 -0.703 -1.585 1.00 82.12 100 GLN A CA 1
ATOM 799 C C . GLN A 1 100 ? -15.995 -1.990 -1.116 1.00 82.12 100 GLN A C 1
ATOM 801 O O . GLN A 1 100 ? -15.927 -2.265 0.077 1.00 82.12 100 GLN A O 1
ATOM 806 N N . ALA A 1 101 ? -15.398 -2.747 -2.041 1.00 83.69 101 ALA A N 1
ATOM 807 C CA . ALA A 1 101 ? -14.655 -3.962 -1.709 1.00 83.69 101 ALA A CA 1
ATOM 808 C C . ALA A 1 101 ? -13.477 -3.705 -0.746 1.00 83.69 101 ALA A C 1
ATOM 810 O O . ALA A 1 101 ? -13.185 -4.541 0.109 1.00 83.69 101 ALA A O 1
ATOM 811 N N . LYS A 1 102 ? -12.816 -2.542 -0.855 1.00 83.50 102 LYS A N 1
ATOM 812 C CA . LYS A 1 102 ? -11.718 -2.144 0.038 1.00 83.50 102 LYS A CA 1
ATOM 813 C C . LYS A 1 102 ? -12.229 -1.734 1.406 1.00 83.50 102 LYS A C 1
ATOM 815 O O . LYS A 1 102 ? -11.623 -2.108 2.407 1.00 83.50 102 LYS A O 1
ATOM 820 N N . GLN A 1 103 ? -13.347 -1.012 1.446 1.00 84.00 103 GLN A N 1
ATOM 821 C CA . GLN A 1 103 ? -13.993 -0.635 2.701 1.00 84.00 103 GLN A CA 1
ATOM 822 C C . GLN A 1 103 ? -14.328 -1.890 3.516 1.00 84.00 103 GLN A C 1
ATOM 824 O O . GLN A 1 103 ? -13.877 -2.022 4.653 1.00 84.00 103 GLN A O 1
ATOM 829 N N . ASP A 1 104 ? -14.983 -2.871 2.888 1.00 85.06 104 ASP A N 1
ATOM 830 C CA . ASP A 1 104 ? -15.344 -4.140 3.526 1.00 85.06 104 ASP A CA 1
ATOM 831 C C . ASP A 1 104 ? -14.109 -4.933 3.994 1.00 85.06 104 ASP A C 1
ATOM 833 O O . ASP A 1 104 ? -14.132 -5.598 5.033 1.00 85.06 104 ASP A O 1
ATOM 837 N N . LEU A 1 105 ? -13.015 -4.900 3.223 1.00 84.50 105 LEU A N 1
ATOM 838 C CA . LEU A 1 105 ? -11.771 -5.590 3.564 1.00 84.50 105 LEU A CA 1
ATOM 839 C C . LEU A 1 105 ? -11.088 -4.962 4.785 1.00 84.50 105 LEU A C 1
ATOM 841 O O . LEU A 1 105 ? -10.653 -5.694 5.678 1.00 84.50 105 LEU A O 1
ATOM 845 N N . ILE A 1 106 ? -11.025 -3.632 4.847 1.00 84.19 106 ILE A N 1
ATOM 846 C CA . ILE A 1 106 ? -10.445 -2.898 5.978 1.00 84.19 106 ILE A CA 1
ATOM 847 C C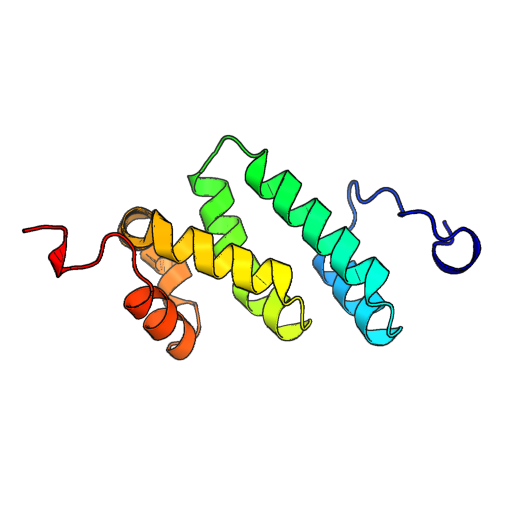 . ILE A 1 106 ? -11.321 -3.075 7.227 1.00 84.19 106 ILE A C 1
ATOM 849 O O . ILE A 1 106 ? -10.798 -3.329 8.310 1.00 84.19 106 ILE A O 1
ATOM 853 N N . GLU A 1 107 ? -12.648 -3.029 7.087 1.00 83.50 107 GLU A N 1
ATOM 854 C CA . GLU A 1 107 ? -13.579 -3.275 8.194 1.00 83.50 107 GLU A CA 1
ATOM 855 C C . GLU A 1 107 ? -13.431 -4.684 8.778 1.00 83.50 107 GLU A C 1
ATOM 857 O O . GLU A 1 107 ? -13.414 -4.852 10.000 1.00 83.50 107 GLU A O 1
ATOM 862 N N . LYS A 1 108 ? -13.258 -5.702 7.926 1.00 84.69 108 LYS A N 1
ATOM 863 C CA . LYS A 1 108 ? -13.009 -7.085 8.367 1.00 84.69 108 LYS A CA 1
ATOM 864 C C . LYS A 1 108 ? -11.678 -7.240 9.094 1.00 84.69 108 LYS A C 1
ATOM 866 O O . LYS A 1 108 ? -11.600 -7.999 10.057 1.00 84.69 108 LYS A O 1
ATOM 871 N N . LYS A 1 109 ? -10.632 -6.553 8.627 1.00 82.75 109 LYS A N 1
ATOM 872 C CA . LYS A 1 109 ? -9.283 -6.594 9.215 1.00 82.75 109 LYS A CA 1
ATOM 873 C C . LYS A 1 109 ? -9.101 -5.612 10.377 1.00 82.75 109 LYS A C 1
ATOM 875 O O . LYS A 1 109 ? -7.994 -5.496 10.901 1.00 82.75 109 LYS A O 1
ATOM 880 N N . ARG A 1 110 ? -10.163 -4.918 10.792 1.00 84.00 110 ARG A N 1
ATOM 881 C CA . ARG A 1 110 ? -10.107 -3.880 11.818 1.00 84.00 110 ARG A CA 1
ATOM 882 C C . ARG A 1 110 ? -9.482 -4.383 13.116 1.00 84.00 110 ARG A C 1
ATOM 884 O O . ARG A 1 110 ? -9.890 -5.395 13.689 1.00 84.00 110 ARG A O 1
ATOM 891 N N . TRP A 1 111 ? -8.575 -3.567 13.636 1.00 78.00 111 TRP A N 1
ATOM 892 C CA . TRP A 1 111 ? -8.043 -3.680 14.982 1.00 78.00 111 TRP A CA 1
ATOM 893 C C . TRP A 1 111 ? -8.433 -2.438 15.808 1.00 78.00 111 TRP A C 1
ATOM 895 O O . TRP A 1 111 ? -8.436 -1.329 15.274 1.00 78.00 111 TRP A O 1
ATOM 905 N N . PRO A 1 112 ? -8.774 -2.568 17.100 1.00 77.75 112 PRO A N 1
ATOM 906 C CA . PRO A 1 112 ? -9.068 -3.802 17.820 1.00 77.75 112 PRO A CA 1
ATOM 907 C C . PRO A 1 112 ? -10.372 -4.459 17.324 1.00 77.75 112 PRO A C 1
ATOM 909 O O . PRO A 1 112 ? -11.313 -3.744 16.963 1.00 77.75 112 PRO A O 1
ATOM 912 N N . PRO A 1 113 ? -10.466 -5.799 17.326 1.00 79.56 113 PRO A N 1
ATOM 913 C CA . PRO A 1 113 ? -11.690 -6.505 16.960 1.00 79.56 113 PRO A CA 1
ATOM 914 C C . PRO A 1 113 ? -12.852 -6.170 17.902 1.00 79.56 113 PRO A C 1
ATOM 916 O O . PRO A 1 113 ? -12.644 -5.864 19.075 1.00 79.56 113 PRO A O 1
ATOM 919 N N . LEU A 1 114 ? -14.094 -6.306 17.427 1.00 76.50 114 LEU A N 1
ATOM 920 C CA . LEU A 1 114 ? -15.294 -5.960 18.210 1.00 76.50 114 LEU A CA 1
ATOM 921 C C . LEU A 1 114 ? -15.394 -6.717 19.543 1.00 76.50 114 LEU A C 1
ATOM 923 O O . LEU A 1 114 ? -15.885 -6.176 20.528 1.00 76.50 114 LEU A O 1
ATOM 927 N N . TRP A 1 115 ? -14.903 -7.956 19.591 1.00 79.31 115 TRP A N 1
ATOM 928 C CA . TRP A 1 115 ? -14.887 -8.763 20.811 1.00 79.31 115 TRP A CA 1
ATOM 929 C C . TRP A 1 115 ? -13.883 -8.268 21.862 1.00 79.31 115 TRP A C 1
ATOM 931 O O . TRP A 1 115 ? -14.013 -8.638 23.024 1.00 79.31 115 TRP A O 1
ATOM 941 N N . TYR A 1 116 ? -12.903 -7.446 21.476 1.00 76.62 116 TYR A N 1
ATOM 942 C CA . TYR A 1 116 ? -11.877 -6.912 22.374 1.00 76.62 116 TYR A CA 1
ATOM 943 C C . TYR A 1 116 ? -12.341 -5.659 23.132 1.00 76.62 116 TYR A C 1
ATOM 945 O O . TYR A 1 116 ? -11.753 -5.309 24.147 1.00 76.62 116 TYR A O 1
ATOM 953 N N . MET A 1 117 ? -13.402 -4.987 22.674 1.00 69.44 117 MET A N 1
ATOM 954 C CA . MET A 1 117 ? -13.938 -3.778 23.322 1.00 69.44 117 MET A CA 1
ATOM 955 C C . MET A 1 117 ? -15.040 -4.074 24.358 1.00 69.44 117 MET A C 1
ATOM 957 O O . MET A 1 117 ? -15.884 -3.213 24.606 1.00 69.44 117 MET A O 1
ATOM 961 N N . LYS A 1 118 ? -15.075 -5.293 24.910 1.00 52.84 118 LYS A N 1
ATOM 962 C CA . LYS A 1 118 ? -16.060 -5.707 25.921 1.00 52.84 118 LYS A CA 1
ATOM 963 C C . LYS A 1 118 ? -15.663 -5.301 27.333 1.00 52.84 118 LYS A C 1
ATOM 965 O O . LYS A 1 118 ? -14.464 -5.427 27.658 1.00 52.84 118 LYS A O 1
#

Secondary structure (DSSP, 8-state):
--HHHH-PPPP-TTS-HHHHHHHHHHTT-HHHHHHHHHHHHHHHHH-S-HHHHHHHHHHHHHHHHHTT-HHHHHHHHHHHHHTHHHHHHHSHHHHHHS-HHHHHHHHHT-SS-GGGG-